Protein AF-A0A7Y3MNU1-F1 (afdb_monomer_lite)

pLDDT: mean 87.08, std 4.86, range [62.62, 92.56]

Radius of gyration: 20.12 Å; chains: 1; bounding b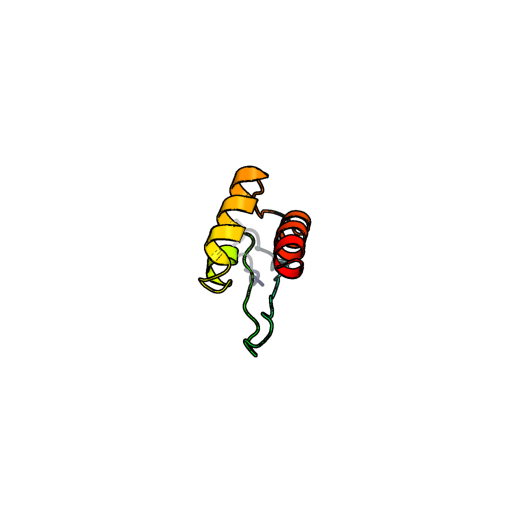ox: 50×15×53 Å

Secondary structure (DSSP, 8-state):
-B--B--SBTTBPPBPPB------EEEE-TT---EEEE-SSHHHHHHHS-HHHHHHHHHHHHHTT---SSHHHHHHHHHHHHH-

Sequence (84 aa):
YTEGQKAQNSFVKAIPARFSKFTEYYLELKDANRIDELELSNRKLIKLVPNDIKEGLKAYLKENKIRINDEEDVFLALEYLNQE

Foldseek 3Di:
DAPKAPAPDPVGHTGHGDDDDDDWDWDDDPPPPDIDTDDQFPVRVLVVDDPVCSVVLVVVCVVVVQRRPDPVSVVVSVVVVVVD

Structure (mmCIF, N/CA/C/O backbone):
data_AF-A0A7Y3MNU1-F1
#
_entry.id   AF-A0A7Y3MNU1-F1
#
loop_
_atom_site.group_PDB
_atom_site.id
_atom_site.type_symbol
_atom_site.label_atom_id
_atom_site.label_alt_id
_atom_site.label_comp_id
_atom_site.label_asym_id
_atom_site.label_entity_id
_atom_site.label_seq_id
_atom_site.pdbx_PDB_ins_code
_atom_site.Cartn_x
_atom_site.Cartn_y
_atom_site.Cartn_z
_atom_site.occupancy
_atom_site.B_iso_or_equiv
_atom_site.auth_seq_id
_atom_site.auth_comp_id
_atom_site.auth_asym_id
_atom_site.auth_atom_id
_atom_site.pdbx_PDB_model_num
ATOM 1 N N . TYR A 1 1 ? 6.959 -5.047 -18.643 1.00 73.12 1 TYR A N 1
ATOM 2 C CA . TYR A 1 1 ? 7.951 -5.539 -19.622 1.00 73.12 1 TYR A CA 1
ATOM 3 C C . TYR A 1 1 ? 8.491 -4.344 -20.378 1.00 73.12 1 TYR A C 1
ATOM 5 O O . TYR A 1 1 ? 7.701 -3.516 -20.806 1.00 73.12 1 TYR A O 1
ATOM 13 N N . THR A 1 2 ? 9.808 -4.217 -20.484 1.00 83.25 2 THR A N 1
ATOM 14 C CA . THR A 1 2 ? 10.460 -3.164 -21.263 1.00 83.25 2 THR A CA 1
ATOM 15 C C . THR A 1 2 ? 11.110 -3.819 -22.464 1.00 83.25 2 THR A C 1
ATOM 17 O O . THR A 1 2 ? 11.980 -4.680 -22.301 1.00 83.25 2 THR A O 1
ATOM 20 N N . GLU A 1 3 ? 10.664 -3.426 -23.652 1.00 84.75 3 GLU A N 1
ATOM 21 C CA . GLU A 1 3 ? 11.185 -3.954 -24.904 1.00 84.75 3 GLU A CA 1
ATOM 22 C C . GLU A 1 3 ? 12.673 -3.615 -25.052 1.00 84.75 3 GLU A C 1
ATOM 24 O O . GLU A 1 3 ? 13.137 -2.541 -24.655 1.00 84.75 3 GLU A O 1
ATOM 29 N N . GLY A 1 4 ? 13.438 -4.573 -25.572 1.00 88.44 4 GLY A N 1
ATOM 30 C CA . GLY A 1 4 ? 14.851 -4.369 -25.853 1.00 88.44 4 GLY A CA 1
ATOM 31 C C . GLY A 1 4 ? 15.045 -3.455 -27.060 1.00 88.44 4 GLY A C 1
ATOM 32 O O . GLY A 1 4 ? 14.206 -3.393 -27.953 1.00 88.44 4 GLY A O 1
ATOM 33 N N . GLN A 1 5 ? 16.187 -2.781 -27.119 1.00 88.81 5 GLN A N 1
ATOM 34 C CA . GLN A 1 5 ? 16.576 -1.970 -28.269 1.00 88.81 5 GLN A CA 1
ATOM 35 C C . GLN A 1 5 ? 17.831 -2.552 -28.910 1.00 88.81 5 GLN A C 1
ATOM 37 O O . GLN A 1 5 ? 18.830 -2.821 -28.238 1.00 88.81 5 GLN A O 1
ATOM 42 N N . LYS A 1 6 ? 17.787 -2.753 -30.232 1.00 88.88 6 LYS A N 1
ATOM 43 C CA . LYS A 1 6 ? 18.968 -3.159 -31.003 1.00 88.88 6 LYS A CA 1
ATOM 44 C C . LYS A 1 6 ? 20.038 -2.068 -30.928 1.00 88.88 6 LYS A C 1
ATOM 46 O O . LYS A 1 6 ? 19.730 -0.892 -30.754 1.00 88.88 6 LYS A O 1
ATOM 51 N N . ALA A 1 7 ? 21.295 -2.471 -31.087 1.00 89.88 7 ALA A N 1
ATOM 52 C CA . ALA A 1 7 ? 22.408 -1.539 -31.210 1.00 89.88 7 ALA A CA 1
ATOM 53 C C . ALA A 1 7 ? 22.147 -0.567 -32.372 1.00 89.88 7 ALA A C 1
ATOM 55 O O . ALA A 1 7 ? 21.904 -1.004 -33.497 1.00 89.88 7 ALA A O 1
ATOM 56 N N . GLN A 1 8 ? 22.182 0.738 -32.095 1.00 89.00 8 GLN A N 1
ATOM 57 C CA . GLN A 1 8 ? 21.949 1.764 -33.114 1.00 89.00 8 GLN A CA 1
ATOM 58 C C . GLN A 1 8 ? 23.157 1.916 -34.052 1.00 89.00 8 GLN A C 1
ATOM 60 O O . GLN A 1 8 ? 22.999 2.244 -35.224 1.00 89.00 8 GLN A O 1
ATOM 65 N N . ASN A 1 9 ? 24.367 1.680 -33.541 1.00 90.81 9 ASN A N 1
ATOM 66 C CA . ASN A 1 9 ? 25.622 1.701 -34.288 1.00 90.81 9 ASN A CA 1
ATOM 67 C C . ASN A 1 9 ? 26.698 0.891 -33.537 1.00 90.81 9 ASN A C 1
ATOM 69 O O . ASN A 1 9 ? 26.457 0.374 -32.448 1.00 90.81 9 ASN A O 1
ATOM 73 N N . SER A 1 10 ? 27.903 0.803 -34.098 1.00 86.56 10 SER A N 1
ATOM 74 C CA . SER A 1 10 ? 29.045 0.066 -33.536 1.00 86.56 10 SER A CA 1
ATOM 75 C C . SER A 1 10 ? 29.592 0.619 -32.211 1.00 86.56 10 SER A C 1
ATOM 77 O O . SER A 1 10 ? 30.361 -0.073 -31.547 1.00 86.56 10 SER A O 1
ATOM 79 N N . PHE A 1 11 ? 29.189 1.825 -31.799 1.00 85.75 11 PHE A N 1
ATOM 80 C CA . PHE A 1 11 ? 29.595 2.440 -30.532 1.00 85.75 11 PHE A CA 1
ATOM 81 C C . PHE A 1 11 ? 28.539 2.294 -29.422 1.00 85.75 11 PHE A C 1
ATOM 83 O O . PHE A 1 11 ? 28.869 2.440 -28.246 1.00 85.75 11 PHE A O 1
ATOM 90 N N . VAL A 1 12 ? 27.284 1.972 -29.762 1.00 84.94 12 VAL A N 1
ATOM 91 C CA . VAL A 1 12 ? 26.169 1.844 -28.809 1.00 84.94 12 VAL A CA 1
ATOM 92 C C . VAL A 1 12 ? 25.739 0.383 -28.692 1.00 84.94 12 VAL A C 1
ATOM 94 O O . VAL A 1 12 ? 25.229 -0.210 -29.640 1.00 84.94 12 VAL A O 1
ATOM 97 N N . LYS A 1 13 ? 25.915 -0.203 -27.503 1.00 88.62 13 LYS A N 1
ATOM 98 C CA . LYS A 1 13 ? 25.519 -1.592 -27.216 1.00 88.62 13 LYS A CA 1
ATOM 99 C C . LYS A 1 13 ? 23.996 -1.755 -27.248 1.00 88.62 13 LYS A C 1
ATOM 101 O O . LYS A 1 13 ? 23.260 -0.851 -26.864 1.00 88.62 13 LYS A O 1
ATOM 106 N N . ALA A 1 14 ? 23.534 -2.934 -27.658 1.00 90.69 14 ALA A N 1
ATOM 107 C CA . ALA A 1 14 ? 22.120 -3.286 -27.589 1.00 90.69 14 ALA A CA 1
ATOM 108 C C . ALA A 1 14 ? 21.638 -3.341 -26.12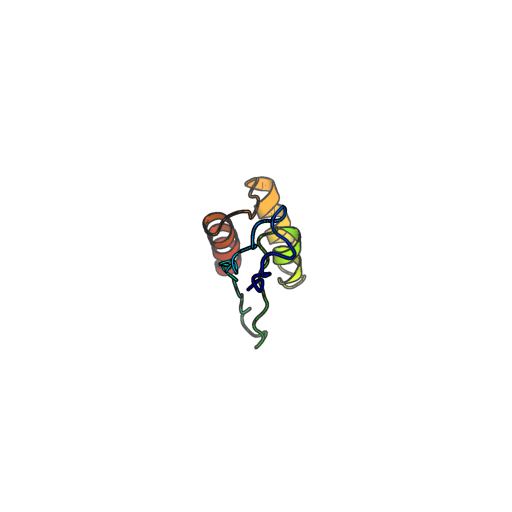9 1.00 90.69 14 ALA A C 1
ATOM 110 O O . ALA A 1 14 ? 22.351 -3.825 -25.247 1.00 90.69 14 ALA A O 1
ATOM 111 N N . ILE A 1 15 ? 20.415 -2.872 -25.890 1.00 89.25 15 ILE A N 1
ATOM 112 C CA . ILE A 1 15 ? 19.749 -2.941 -24.589 1.00 89.25 15 ILE A CA 1
ATOM 113 C C . ILE A 1 15 ? 18.853 -4.184 -24.606 1.00 89.25 15 ILE A C 1
ATOM 115 O O . ILE A 1 15 ? 17.925 -4.244 -25.416 1.00 89.25 15 ILE A O 1
ATOM 119 N N . PRO A 1 16 ? 19.102 -5.192 -23.754 1.00 89.94 16 PRO A N 1
ATOM 120 C CA . PRO A 1 16 ? 18.254 -6.374 -23.698 1.00 89.94 16 PRO A CA 1
ATOM 121 C C . PRO A 1 16 ? 16.869 -6.026 -23.144 1.00 89.94 16 PRO A C 1
ATOM 123 O O . PRO A 1 16 ? 16.712 -5.082 -22.365 1.00 89.94 16 PRO A O 1
ATOM 126 N N . ALA A 1 17 ? 15.868 -6.823 -23.517 1.00 89.31 17 ALA A N 1
ATOM 127 C CA . ALA A 1 17 ? 14.538 -6.700 -22.938 1.00 89.31 17 ALA A CA 1
ATOM 128 C C . ALA A 1 17 ? 14.581 -7.003 -21.433 1.00 89.31 17 ALA A C 1
ATOM 130 O O . ALA A 1 17 ? 15.276 -7.924 -20.995 1.00 89.31 17 ALA A O 1
ATOM 131 N N . ARG A 1 18 ? 13.836 -6.232 -20.637 1.00 86.88 18 ARG A N 1
ATOM 132 C CA . ARG A 1 18 ? 13.773 -6.395 -19.178 1.00 86.88 18 ARG A CA 1
ATOM 133 C C . ARG A 1 18 ? 12.358 -6.736 -18.737 1.00 86.88 18 ARG A C 1
ATOM 135 O O . ARG A 1 18 ? 11.387 -6.097 -19.141 1.00 86.88 18 ARG A O 1
ATOM 142 N N . PHE A 1 19 ? 12.243 -7.732 -17.870 1.00 84.50 19 PHE A N 1
ATOM 143 C CA . PHE A 1 19 ? 10.997 -8.081 -17.202 1.00 84.50 19 PHE A CA 1
ATOM 144 C C . PHE A 1 19 ? 11.101 -7.639 -15.747 1.00 84.50 19 PHE A C 1
ATOM 146 O O . PHE A 1 19 ? 11.987 -8.091 -15.025 1.00 84.50 19 PHE A O 1
ATOM 153 N N . SER A 1 20 ? 10.208 -6.749 -15.330 1.00 84.00 20 SER A N 1
ATOM 154 C CA . SER A 1 20 ? 10.038 -6.401 -13.922 1.00 84.00 20 SER A CA 1
ATOM 155 C C . SER A 1 20 ? 9.015 -7.353 -13.322 1.00 84.00 20 SER A C 1
ATOM 157 O O . SER A 1 20 ? 7.969 -7.580 -13.932 1.00 84.00 20 SER A O 1
ATOM 159 N N . LYS A 1 21 ? 9.320 -7.904 -12.150 1.00 83.88 21 LYS A N 1
ATOM 160 C CA . LYS A 1 21 ? 8.344 -8.616 -11.324 1.00 83.88 21 LYS A CA 1
ATOM 161 C C . LYS A 1 21 ? 7.781 -7.625 -10.315 1.00 83.88 21 LYS A C 1
ATOM 163 O O . LYS A 1 21 ? 8.544 -6.838 -9.759 1.00 83.88 21 LYS A O 1
ATOM 168 N N . PHE A 1 22 ? 6.477 -7.666 -10.111 1.00 84.25 22 PHE A N 1
ATOM 169 C CA . PHE A 1 22 ? 5.788 -6.911 -9.077 1.00 84.25 22 PHE A CA 1
ATOM 170 C C . PHE A 1 22 ? 4.798 -7.845 -8.386 1.00 84.25 22 PHE A C 1
ATOM 172 O O . PHE A 1 22 ? 4.305 -8.791 -9.002 1.00 84.25 22 PHE A O 1
ATOM 179 N N . THR A 1 23 ? 4.573 -7.590 -7.104 1.00 85.94 23 THR A N 1
ATOM 180 C CA . THR A 1 23 ? 3.569 -8.273 -6.293 1.00 85.94 23 THR A CA 1
ATOM 181 C C . THR A 1 23 ? 2.508 -7.241 -5.962 1.00 85.94 23 THR A C 1
ATOM 183 O O . THR A 1 23 ? 2.842 -6.163 -5.472 1.00 85.94 23 THR A O 1
ATOM 186 N N . GLU A 1 24 ? 1.258 -7.562 -6.261 1.00 88.25 24 GLU A N 1
ATOM 187 C CA . GLU A 1 24 ? 0.103 -6.722 -5.958 1.00 88.25 24 GLU A CA 1
ATOM 188 C C . GLU A 1 24 ? -0.730 -7.392 -4.874 1.00 88.25 24 GLU A C 1
ATOM 190 O O . GLU A 1 24 ? -0.884 -8.616 -4.862 1.00 88.25 24 GLU A O 1
ATOM 195 N N . TYR A 1 25 ? -1.272 -6.573 -3.982 1.00 89.50 25 TYR A N 1
ATOM 196 C CA . TYR A 1 25 ? -2.140 -7.011 -2.902 1.00 89.50 25 TYR A CA 1
ATOM 197 C C . TYR A 1 25 ? -3.530 -6.437 -3.124 1.00 89.50 25 TYR A C 1
ATOM 199 O O . TYR A 1 25 ? -3.682 -5.309 -3.590 1.00 89.50 25 TYR A O 1
ATOM 207 N N . TYR A 1 26 ? -4.544 -7.215 -2.770 1.00 89.44 26 TYR A N 1
ATOM 208 C CA . TYR A 1 26 ? -5.939 -6.838 -2.931 1.00 89.44 26 TYR A CA 1
ATOM 209 C C . TYR A 1 26 ? -6.693 -7.123 -1.636 1.00 89.44 26 TYR A C 1
ATOM 211 O O . TYR A 1 26 ? -6.453 -8.142 -0.988 1.00 89.44 26 TYR A O 1
ATOM 219 N N . LEU A 1 27 ? -7.591 -6.215 -1.262 1.00 87.75 27 LEU A N 1
ATOM 220 C CA . LEU A 1 27 ? -8.445 -6.339 -0.087 1.00 87.75 27 LEU A CA 1
ATOM 221 C C . LEU A 1 27 ? -9.911 -6.335 -0.491 1.00 87.75 27 LEU A C 1
ATOM 223 O O . LEU A 1 27 ? -10.359 -5.491 -1.266 1.00 87.75 27 LEU A O 1
ATOM 227 N N . GLU A 1 28 ? -10.661 -7.255 0.100 1.00 86.94 28 GLU A N 1
ATOM 228 C CA . GLU A 1 28 ? -12.115 -7.263 0.071 1.00 86.94 28 GLU A CA 1
ATOM 229 C C . GLU A 1 28 ? -12.621 -6.910 1.467 1.00 86.94 28 GLU A C 1
ATOM 231 O O . GLU A 1 28 ? -12.275 -7.561 2.453 1.00 86.94 28 GLU A O 1
ATOM 236 N N . LEU A 1 29 ? -13.430 -5.858 1.554 1.00 82.94 29 LEU A N 1
ATOM 237 C CA . LEU A 1 29 ? -14.111 -5.515 2.794 1.00 82.94 29 LEU A CA 1
ATOM 238 C C . LEU A 1 29 ? -15.433 -6.262 2.865 1.00 82.94 29 LEU A C 1
ATOM 240 O O . LEU A 1 29 ? -16.179 -6.329 1.882 1.00 82.94 29 LEU A O 1
ATOM 244 N N . LYS A 1 30 ? -15.736 -6.783 4.054 1.00 75.62 30 LYS A N 1
ATOM 245 C CA . LYS A 1 30 ? -17.009 -7.440 4.328 1.00 75.62 30 LYS A CA 1
ATOM 246 C C . LYS A 1 30 ? -18.154 -6.501 3.935 1.00 75.62 30 LYS A C 1
ATOM 248 O O . LYS A 1 30 ? -18.126 -5.315 4.249 1.00 75.62 30 LYS A O 1
ATOM 253 N N . ASP A 1 31 ? -19.113 -7.037 3.185 1.00 72.00 31 ASP A N 1
ATOM 254 C CA . ASP A 1 31 ? -20.317 -6.345 2.701 1.00 72.00 31 ASP A CA 1
ATOM 255 C C . ASP A 1 31 ? -20.102 -5.258 1.624 1.00 72.00 31 ASP A C 1
ATOM 257 O O . ASP A 1 31 ? -21.077 -4.721 1.096 1.00 72.00 31 ASP A O 1
ATOM 261 N N . ALA A 1 32 ? -18.859 -4.967 1.214 1.00 72.19 32 ALA A N 1
ATOM 262 C CA . ALA A 1 32 ? -18.580 -3.977 0.167 1.00 72.19 32 ALA A CA 1
ATOM 263 C C . ALA A 1 32 ? -18.735 -4.530 -1.264 1.00 72.19 32 ALA A C 1
ATOM 265 O O . ALA A 1 32 ? -18.812 -3.743 -2.210 1.00 72.19 32 ALA A O 1
ATOM 266 N N . ASN A 1 33 ? -18.775 -5.863 -1.427 1.00 78.06 33 ASN A N 1
ATOM 267 C CA . ASN A 1 33 ? -18.847 -6.579 -2.713 1.00 78.06 33 ASN A CA 1
ATOM 268 C C . ASN A 1 33 ? -17.886 -6.003 -3.779 1.00 78.06 33 ASN A C 1
ATOM 270 O O . ASN A 1 33 ? -18.209 -5.918 -4.967 1.00 78.06 33 ASN A O 1
ATOM 274 N N . ARG A 1 34 ? -16.725 -5.518 -3.325 1.00 82.50 34 ARG A N 1
ATOM 275 C CA . ARG A 1 34 ? -15.718 -4.817 -4.119 1.00 82.50 34 ARG A CA 1
ATOM 276 C C . ARG A 1 34 ? -14.342 -5.201 -3.600 1.00 82.50 34 ARG A C 1
ATOM 278 O O . ARG A 1 34 ? -14.090 -5.153 -2.399 1.00 82.50 34 ARG A O 1
ATOM 285 N N . ILE A 1 35 ? -13.470 -5.539 -4.540 1.00 85.56 35 ILE A N 1
ATOM 286 C CA . ILE A 1 35 ? -12.062 -5.821 -4.295 1.00 85.56 35 ILE A CA 1
ATOM 287 C C . ILE A 1 35 ? -11.276 -4.575 -4.688 1.00 85.56 35 ILE A C 1
ATOM 289 O O . ILE A 1 35 ? -11.388 -4.104 -5.821 1.00 85.56 35 ILE A O 1
ATOM 293 N N . ASP A 1 36 ? -10.505 -4.042 -3.750 1.00 87.81 36 ASP A N 1
ATOM 294 C CA . ASP A 1 36 ? -9.661 -2.874 -3.954 1.00 87.81 36 ASP A CA 1
ATOM 295 C C . ASP A 1 36 ? -8.184 -3.236 -3.904 1.00 87.81 36 ASP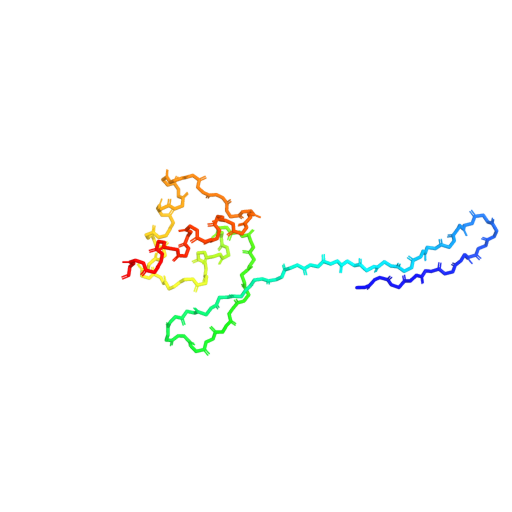 A C 1
ATOM 297 O O . ASP A 1 36 ? -7.750 -4.042 -3.082 1.00 87.81 36 ASP A O 1
ATOM 301 N N . GLU A 1 37 ? -7.398 -2.596 -4.766 1.00 88.81 37 GLU A N 1
ATOM 302 C CA . GLU A 1 37 ? -5.943 -2.698 -4.723 1.00 88.81 37 GLU A CA 1
ATOM 303 C C . GLU A 1 37 ? -5.402 -2.043 -3.443 1.00 88.81 37 GLU A C 1
ATOM 305 O O . GLU A 1 37 ? -5.701 -0.885 -3.121 1.00 88.81 37 GLU A 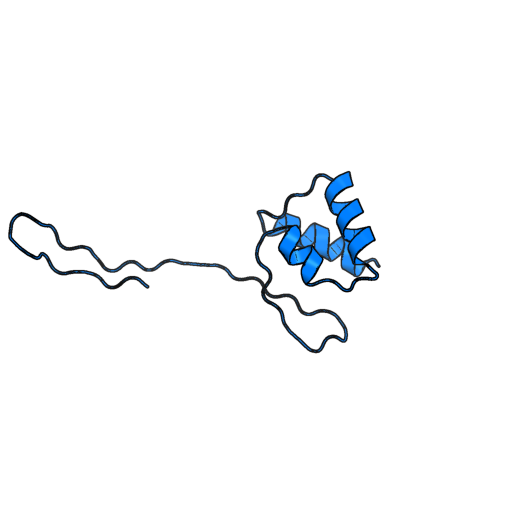O 1
ATOM 310 N N . LEU A 1 38 ? -4.571 -2.794 -2.724 1.00 89.69 38 LEU A N 1
ATOM 311 C CA . LEU A 1 38 ? -3.838 -2.334 -1.560 1.00 89.69 38 LEU A CA 1
ATOM 312 C C . LEU A 1 38 ? -2.395 -2.017 -1.949 1.00 89.69 38 LEU A C 1
ATOM 314 O O . LEU A 1 38 ? -1.533 -2.888 -2.047 1.00 89.69 38 LEU A O 1
ATOM 318 N N . GLU A 1 39 ? -2.112 -0.726 -2.066 1.00 89.31 39 GLU A N 1
ATOM 319 C CA . GLU A 1 39 ? -0.739 -0.234 -2.073 1.00 89.31 39 GLU A CA 1
ATOM 320 C C . GLU A 1 39 ? -0.157 -0.267 -0.649 1.00 89.31 39 GLU A C 1
ATOM 322 O O . GLU A 1 39 ? -0.818 0.164 0.304 1.00 89.31 39 GLU A O 1
ATOM 327 N N . LEU A 1 40 ? 1.103 -0.701 -0.514 1.00 89.06 40 LEU A N 1
ATOM 328 C CA . LEU A 1 40 ? 1.847 -0.746 0.752 1.00 89.06 40 LEU A CA 1
ATOM 329 C C . LEU A 1 40 ? 2.122 0.672 1.283 1.00 89.06 40 LEU A C 1
ATOM 331 O O . LEU A 1 40 ? 3.167 1.280 1.054 1.00 89.06 40 LEU A O 1
ATOM 335 N N . SER A 1 41 ? 1.108 1.258 1.916 1.00 90.56 41 SER A N 1
ATOM 336 C CA . SER A 1 41 ? 1.150 2.589 2.505 1.00 90.56 41 SER A CA 1
ATOM 337 C C . SER A 1 41 ? 0.023 2.770 3.514 1.00 90.56 41 SER A C 1
ATOM 339 O O . SER A 1 41 ? -1.154 2.610 3.182 1.00 90.56 41 SER A O 1
ATOM 341 N N . ASN A 1 42 ? 0.351 3.265 4.713 1.00 88.31 42 ASN A N 1
ATOM 342 C CA . ASN A 1 42 ? -0.641 3.583 5.751 1.00 88.31 42 ASN A CA 1
ATOM 343 C C . ASN A 1 42 ? -1.762 4.481 5.217 1.00 88.31 42 ASN A C 1
ATOM 345 O O . ASN A 1 42 ? -2.936 4.277 5.509 1.00 88.31 42 ASN A O 1
ATOM 349 N N . ARG A 1 43 ? -1.419 5.487 4.403 1.00 90.44 43 ARG A N 1
ATOM 350 C CA . ARG A 1 43 ? -2.410 6.427 3.864 1.00 90.44 43 ARG A CA 1
ATOM 351 C C . ARG A 1 43 ? -3.399 5.736 2.928 1.00 90.44 43 ARG A C 1
ATOM 353 O O . ARG A 1 43 ? -4.544 6.177 2.852 1.00 90.44 43 ARG A O 1
ATOM 360 N N . LYS A 1 44 ? -2.943 4.737 2.172 1.00 90.31 44 LYS A N 1
ATOM 361 C CA . LYS A 1 44 ? -3.763 4.004 1.206 1.00 90.31 44 LYS A CA 1
ATOM 362 C C . LYS A 1 44 ? -4.661 3.013 1.938 1.00 90.31 44 LYS A C 1
ATOM 364 O O . LYS A 1 44 ? -5.867 3.108 1.748 1.00 90.31 44 LYS A O 1
ATOM 369 N N . LEU A 1 45 ? -4.128 2.234 2.884 1.00 89.00 45 LEU A N 1
ATOM 370 C CA . LEU A 1 45 ? -4.938 1.346 3.728 1.00 89.00 45 LEU A CA 1
ATOM 371 C C . LEU A 1 45 ? -6.064 2.109 4.453 1.00 89.00 45 LEU A C 1
ATOM 373 O O . LEU A 1 45 ? -7.234 1.772 4.316 1.00 89.00 45 LEU A O 1
ATOM 377 N N . ILE A 1 46 ? -5.738 3.215 5.134 1.00 89.12 46 ILE A N 1
ATOM 378 C CA . ILE A 1 46 ? -6.714 4.045 5.872 1.00 89.12 46 ILE A CA 1
ATOM 379 C C . ILE A 1 46 ? -7.820 4.616 4.958 1.00 89.12 46 ILE A C 1
ATOM 381 O O . ILE A 1 46 ? -8.888 4.997 5.432 1.00 89.12 46 ILE A O 1
ATOM 385 N N . LYS A 1 47 ? -7.575 4.747 3.649 1.00 89.75 47 LYS A N 1
ATOM 386 C CA . LYS A 1 47 ? -8.588 5.219 2.691 1.00 89.75 47 LYS A CA 1
ATOM 387 C C . LYS A 1 47 ? -9.539 4.124 2.225 1.00 89.75 47 LYS A C 1
ATOM 389 O O . LYS A 1 47 ? -10.643 4.474 1.826 1.00 89.75 47 LYS A O 1
ATOM 394 N N . LEU A 1 48 ? -9.090 2.872 2.213 1.00 87.44 48 LEU A N 1
ATOM 395 C CA . LEU A 1 48 ? -9.916 1.737 1.803 1.00 87.44 48 LEU A CA 1
ATOM 396 C C . LEU A 1 48 ? -10.978 1.436 2.858 1.00 87.44 48 LEU A C 1
ATOM 398 O O . LEU A 1 48 ? -12.092 1.057 2.532 1.00 87.44 48 LEU A O 1
ATOM 402 N N . VAL A 1 49 ? -10.635 1.679 4.115 1.00 87.38 49 VAL A N 1
ATOM 403 C CA . VAL A 1 49 ? -11.437 1.353 5.285 1.00 87.38 49 VAL A CA 1
ATOM 404 C C . VAL A 1 49 ? -12.593 2.367 5.509 1.00 87.38 49 VAL A C 1
ATOM 406 O O . VAL A 1 49 ? -12.386 3.572 5.310 1.00 87.38 49 VAL A O 1
ATOM 409 N N . PRO A 1 50 ? -13.801 1.922 5.932 1.00 86.94 50 PRO A N 1
ATOM 410 C CA . PRO A 1 50 ? -14.942 2.784 6.263 1.00 86.94 50 PRO A CA 1
ATOM 411 C C . PRO A 1 50 ? -14.611 3.839 7.320 1.00 86.94 50 PRO A C 1
ATOM 413 O O . PRO A 1 50 ? -13.759 3.627 8.180 1.00 86.94 50 PRO A O 1
ATOM 416 N N . ASN A 1 51 ? -15.308 4.980 7.286 1.00 86.62 51 ASN A N 1
ATOM 417 C CA . ASN A 1 51 ? -15.017 6.110 8.179 1.00 86.62 51 ASN A CA 1
ATOM 418 C C . ASN A 1 51 ? -15.140 5.761 9.670 1.00 86.62 51 ASN A C 1
ATOM 420 O O . ASN A 1 51 ? -14.412 6.339 10.471 1.00 86.62 51 ASN A O 1
ATOM 424 N N . ASP A 1 52 ? -16.008 4.813 10.009 1.00 85.88 52 ASP A N 1
ATOM 425 C CA . ASP A 1 52 ? -16.357 4.456 11.385 1.00 85.88 52 ASP A CA 1
ATOM 426 C C . ASP A 1 52 ? -15.170 3.821 12.130 1.00 85.88 52 ASP A C 1
ATOM 428 O O . ASP A 1 52 ? -14.908 4.148 13.282 1.00 85.88 52 ASP A O 1
ATOM 432 N N . ILE A 1 53 ? -14.392 2.989 11.432 1.00 87.62 53 ILE A N 1
ATOM 433 C CA . ILE A 1 53 ? -13.225 2.264 11.972 1.00 87.62 53 ILE A CA 1
ATOM 434 C C . ILE A 1 53 ? -11.885 2.925 11.589 1.00 87.62 53 ILE A C 1
ATOM 436 O O . ILE A 1 53 ? -10.803 2.582 12.070 1.00 87.62 53 ILE A O 1
ATOM 440 N N . LYS A 1 54 ? -11.940 3.958 10.743 1.00 90.31 54 LYS A N 1
ATOM 441 C CA . LYS A 1 54 ? -10.772 4.689 10.238 1.00 90.31 54 LYS A CA 1
ATOM 442 C C . LYS A 1 54 ? -9.966 5.384 11.330 1.00 90.31 54 LYS A C 1
ATOM 444 O O . LYS A 1 54 ? -8.737 5.462 11.237 1.00 90.31 54 LYS A O 1
ATOM 449 N N . GLU A 1 55 ? -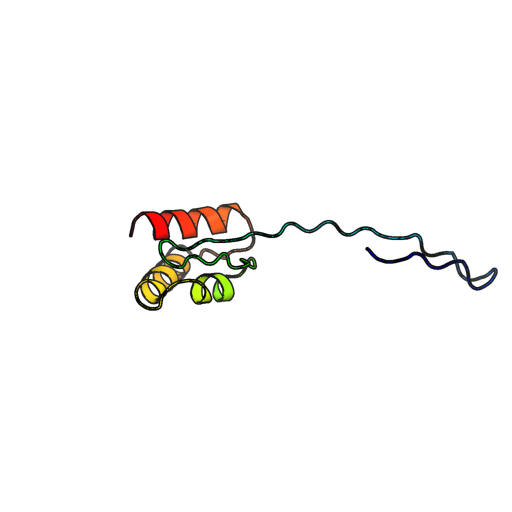10.644 5.949 12.327 1.00 89.50 55 GLU A N 1
ATOM 450 C CA . GLU A 1 55 ? -9.982 6.627 13.444 1.00 89.50 55 GLU A CA 1
ATOM 451 C C . GLU A 1 55 ? -9.277 5.628 14.365 1.00 89.50 55 GLU A C 1
ATOM 453 O O . GLU A 1 55 ? -8.118 5.869 14.718 1.00 89.50 55 GLU A O 1
ATOM 458 N N . GLY A 1 56 ? -9.918 4.488 14.648 1.00 88.00 56 GLY A N 1
ATOM 459 C CA . GLY A 1 56 ? -9.347 3.379 15.419 1.00 88.00 56 GLY A CA 1
ATOM 460 C C . GLY A 1 56 ? -8.084 2.826 14.764 1.00 88.00 56 GLY A C 1
ATOM 461 O O . GLY A 1 56 ? -7.005 2.859 15.359 1.00 88.00 56 GLY A O 1
ATOM 462 N N . LEU A 1 57 ? -8.163 2.483 13.474 1.00 89.56 57 LEU A N 1
ATOM 463 C CA . LEU A 1 57 ? -7.007 2.007 12.709 1.00 89.56 57 LEU A CA 1
ATOM 464 C C . LEU A 1 57 ? -5.849 3.018 12.706 1.00 89.56 57 LEU A C 1
ATOM 466 O O . LEU A 1 57 ? -4.679 2.658 12.844 1.00 89.56 57 LEU A O 1
ATOM 470 N N . LYS A 1 58 ? -6.149 4.312 12.559 1.00 91.19 58 LYS A N 1
ATOM 471 C CA . LYS A 1 58 ? -5.121 5.360 12.564 1.00 91.19 58 LYS A CA 1
ATOM 472 C C . LYS A 1 58 ? -4.444 5.496 13.931 1.00 91.19 58 LYS A C 1
ATOM 474 O O . LYS A 1 58 ? -3.235 5.744 13.969 1.00 91.19 58 LYS A O 1
ATOM 479 N N . ALA A 1 59 ? -5.199 5.375 15.022 1.00 92.06 59 ALA A N 1
ATOM 480 C CA . ALA A 1 59 ? -4.656 5.373 16.376 1.00 92.06 59 ALA A CA 1
ATOM 481 C C . ALA A 1 59 ? -3.763 4.145 16.595 1.00 92.06 59 ALA A C 1
ATOM 483 O O . ALA A 1 59 ? -2.593 4.312 16.939 1.00 92.06 59 ALA A O 1
ATOM 484 N N . TYR A 1 60 ? -4.253 2.952 16.247 1.00 91.56 60 TYR A N 1
ATOM 485 C CA . TYR A 1 60 ? -3.518 1.692 16.353 1.00 91.56 60 TYR A CA 1
ATOM 486 C C . TYR A 1 60 ? -2.172 1.724 15.613 1.00 91.56 60 TYR A C 1
ATOM 488 O O . TYR A 1 60 ? -1.126 1.418 16.193 1.00 91.56 60 TYR A O 1
ATOM 496 N N . LEU A 1 61 ? -2.162 2.179 14.352 1.00 91.19 61 LEU A N 1
ATOM 497 C CA . LEU A 1 61 ? -0.930 2.303 13.562 1.00 91.19 61 LEU A CA 1
ATOM 498 C C . LEU A 1 61 ? 0.067 3.287 14.195 1.00 91.19 61 LEU A C 1
ATOM 500 O O . LEU A 1 61 ? 1.281 3.099 14.099 1.00 91.19 61 LEU A O 1
ATOM 504 N N . LYS A 1 62 ? -0.424 4.349 14.844 1.00 92.56 62 LYS A N 1
ATOM 505 C CA . LYS A 1 62 ? 0.421 5.360 15.491 1.00 92.56 62 LYS A CA 1
ATOM 506 C C . LYS A 1 62 ? 0.990 4.867 16.821 1.00 92.56 62 LYS A C 1
ATOM 508 O O . LYS A 1 62 ? 2.171 5.096 17.079 1.00 92.56 62 LYS A O 1
ATOM 513 N N . GLU A 1 63 ? 0.172 4.223 17.645 1.00 92.38 63 GLU A N 1
ATOM 514 C CA . GLU A 1 63 ? 0.555 3.700 18.962 1.00 92.38 63 GLU A CA 1
ATOM 515 C C . GLU A 1 63 ? 1.601 2.593 18.836 1.00 92.38 63 GLU A C 1
ATOM 517 O O . GLU A 1 63 ? 2.646 2.656 19.484 1.00 92.38 63 GLU A O 1
ATOM 522 N N . ASN A 1 64 ? 1.385 1.662 17.903 1.00 90.81 64 ASN A N 1
ATOM 523 C CA . ASN A 1 64 ? 2.315 0.568 17.628 1.00 90.81 64 ASN A CA 1
ATOM 524 C C . ASN A 1 64 ? 3.474 0.970 16.699 1.00 90.81 64 ASN A C 1
ATOM 526 O O . ASN A 1 64 ? 4.355 0.163 16.421 1.00 90.81 64 ASN A O 1
ATOM 530 N N . LYS A 1 65 ? 3.502 2.229 16.230 1.00 89.81 65 LYS A N 1
ATOM 531 C CA . LYS A 1 65 ? 4.516 2.774 15.304 1.00 89.81 65 LYS A CA 1
ATOM 532 C C . LYS A 1 65 ? 4.682 1.943 14.020 1.00 89.81 65 LYS A C 1
ATOM 534 O O . LYS A 1 65 ? 5.771 1.916 13.445 1.00 89.81 65 LYS A O 1
ATOM 539 N N . ILE A 1 66 ? 3.602 1.320 13.553 1.00 89.00 66 ILE A N 1
ATOM 540 C CA . ILE A 1 66 ? 3.592 0.446 12.377 1.00 89.00 66 ILE A CA 1
ATOM 541 C C . ILE A 1 66 ? 3.641 1.298 11.105 1.00 89.00 66 ILE A C 1
ATOM 543 O O . ILE A 1 66 ? 2.879 2.258 10.921 1.00 89.00 66 ILE A O 1
ATOM 547 N N . ARG A 1 67 ? 4.551 0.942 10.199 1.00 90.69 67 ARG A N 1
ATOM 548 C CA . ARG A 1 67 ? 4.654 1.523 8.860 1.00 90.69 67 ARG A CA 1
ATOM 549 C C . ARG A 1 67 ? 4.520 0.397 7.857 1.00 90.69 67 ARG A C 1
ATOM 551 O O . ARG A 1 67 ? 5.435 -0.395 7.758 1.00 90.69 67 ARG A O 1
ATOM 558 N N . ILE A 1 68 ? 3.427 0.389 7.105 1.00 88.56 68 ILE A N 1
ATOM 559 C CA . ILE A 1 68 ? 3.155 -0.603 6.070 1.00 88.56 68 ILE A CA 1
ATOM 560 C C . ILE A 1 68 ? 4.166 -0.425 4.944 1.00 88.56 68 ILE A C 1
ATOM 562 O O . ILE A 1 68 ? 3.976 0.419 4.066 1.00 88.56 68 ILE A O 1
ATOM 566 N N . ASN A 1 69 ? 5.241 -1.200 5.017 1.00 87.75 69 ASN A N 1
ATOM 567 C CA . ASN A 1 69 ? 6.240 -1.328 3.964 1.00 87.75 69 ASN A CA 1
ATOM 568 C C . ASN A 1 69 ? 6.319 -2.769 3.463 1.00 87.75 69 ASN A C 1
ATOM 570 O O . ASN A 1 69 ? 6.637 -2.966 2.293 1.00 87.75 69 ASN A O 1
ATOM 574 N N . ASP A 1 70 ? 5.999 -3.731 4.331 1.00 88.06 70 ASP A N 1
ATOM 575 C CA . ASP A 1 70 ? 6.083 -5.160 4.062 1.00 88.06 70 ASP A CA 1
ATOM 576 C C . ASP A 1 70 ? 4.738 -5.860 4.321 1.00 88.06 70 ASP A C 1
ATOM 578 O O . ASP A 1 70 ? 3.795 -5.289 4.876 1.00 88.06 70 ASP A O 1
ATOM 582 N N . GLU A 1 71 ? 4.643 -7.117 3.892 1.00 87.00 71 GLU A N 1
ATOM 583 C CA . GLU A 1 71 ? 3.433 -7.938 4.008 1.00 87.00 71 GLU A CA 1
ATOM 584 C C . GLU A 1 71 ? 3.051 -8.216 5.475 1.00 87.00 71 GLU A C 1
ATOM 586 O O . GLU A 1 71 ? 1.876 -8.183 5.836 1.00 87.00 71 GLU A O 1
ATOM 591 N N . GLU A 1 72 ? 4.041 -8.412 6.350 1.00 89.25 72 GLU A N 1
ATOM 592 C CA . GLU A 1 72 ? 3.829 -8.665 7.782 1.00 89.25 72 GLU A CA 1
ATOM 593 C C . GLU A 1 72 ? 3.099 -7.498 8.470 1.00 89.25 72 GLU A C 1
ATOM 595 O O . GLU A 1 72 ? 2.171 -7.711 9.253 1.00 89.25 72 GLU A O 1
ATOM 600 N N . ASP A 1 73 ? 3.451 -6.256 8.119 1.00 89.38 73 ASP A N 1
ATOM 601 C CA . ASP A 1 73 ? 2.798 -5.056 8.652 1.00 89.38 73 ASP A CA 1
ATOM 602 C C . ASP A 1 73 ? 1.332 -4.957 8.212 1.00 89.38 73 ASP A C 1
ATOM 604 O O . ASP A 1 73 ? 0.476 -4.484 8.966 1.00 89.38 73 ASP A O 1
ATOM 608 N N . VAL A 1 74 ? 1.038 -5.389 6.978 1.00 87.81 74 VAL A N 1
ATOM 609 C CA . VAL A 1 74 ? -0.335 -5.455 6.467 1.00 87.81 74 VAL A CA 1
ATOM 610 C C . VAL A 1 74 ? -1.139 -6.449 7.295 1.00 87.81 74 VAL A C 1
ATOM 612 O O . VAL A 1 74 ? -2.237 -6.110 7.733 1.00 87.81 74 VAL A O 1
ATOM 615 N N . PHE A 1 75 ? 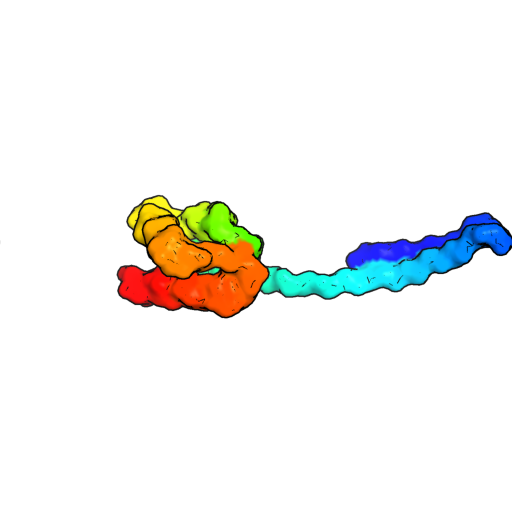-0.597 -7.641 7.555 1.00 89.56 75 PHE A N 1
ATOM 616 C CA . PHE A 1 75 ? -1.292 -8.657 8.344 1.00 89.56 75 PHE A CA 1
ATOM 617 C C . PHE A 1 75 ? -1.626 -8.180 9.755 1.00 89.56 75 PHE A C 1
ATOM 619 O O . PHE A 1 75 ? -2.756 -8.379 10.189 1.00 89.56 75 PHE A O 1
ATOM 626 N N . LEU A 1 76 ? -0.710 -7.483 10.434 1.00 90.50 76 LEU A N 1
ATOM 627 C CA . LEU A 1 76 ? -0.980 -6.912 11.759 1.00 90.50 76 LEU A CA 1
ATOM 628 C C . LEU A 1 76 ? -2.137 -5.904 11.730 1.00 90.50 76 LEU A C 1
ATOM 630 O O . LEU A 1 76 ? -3.014 -5.916 12.593 1.00 90.50 76 LEU A O 1
ATOM 634 N N . ALA A 1 77 ? -2.164 -5.035 10.717 1.00 88.50 77 ALA A N 1
ATOM 635 C CA . ALA A 1 77 ? -3.243 -4.069 10.555 1.00 88.50 77 ALA A CA 1
ATOM 636 C C . ALA A 1 77 ? -4.590 -4.748 10.244 1.00 88.50 77 ALA A C 1
ATOM 638 O O . ALA A 1 77 ? -5.624 -4.311 10.744 1.00 88.50 77 ALA A O 1
ATOM 639 N N . LEU A 1 78 ? -4.584 -5.817 9.443 1.00 88.25 78 LEU A N 1
ATOM 640 C CA . LEU A 1 78 ? -5.783 -6.599 9.132 1.00 88.25 78 LEU A CA 1
ATOM 641 C C . LEU A 1 78 ? -6.272 -7.423 10.324 1.00 88.25 78 LEU A C 1
ATOM 643 O O . LEU A 1 78 ? -7.476 -7.561 10.508 1.00 88.25 78 LEU A O 1
ATOM 647 N N . GLU A 1 79 ? -5.367 -7.958 11.140 1.00 89.75 79 GLU A N 1
ATOM 648 C CA . GLU A 1 79 ? -5.724 -8.692 12.353 1.00 89.75 79 GLU A CA 1
ATOM 649 C C . GLU A 1 79 ? -6.484 -7.791 13.326 1.00 89.75 79 GLU A C 1
ATOM 651 O O . GLU A 1 79 ? -7.532 -8.190 13.828 1.00 89.75 79 GLU A O 1
ATOM 656 N N . TYR A 1 80 ? -6.024 -6.550 13.508 1.00 89.25 80 TYR A N 1
ATOM 657 C CA . TYR A 1 80 ? -6.757 -5.544 14.275 1.00 89.25 80 TYR A CA 1
ATOM 658 C C . TYR A 1 80 ? -8.155 -5.277 13.689 1.00 89.25 80 TYR A C 1
ATOM 660 O O . TYR A 1 80 ? -9.137 -5.299 14.424 1.00 89.25 80 TYR A O 1
ATOM 668 N N . LEU A 1 81 ? -8.265 -5.104 12.365 1.00 86.62 81 LEU A N 1
ATOM 669 C CA . LEU A 1 81 ? -9.549 -4.857 11.689 1.00 86.62 81 LEU A CA 1
ATOM 670 C C . LEU A 1 81 ? -10.523 -6.044 11.746 1.00 86.62 81 LEU A C 1
ATOM 672 O O . LEU A 1 81 ? -11.722 -5.837 11.624 1.00 86.62 81 LEU A O 1
ATOM 676 N N . ASN A 1 82 ? -10.028 -7.273 11.897 1.00 85.75 82 ASN A N 1
ATOM 677 C CA . ASN A 1 82 ? -10.863 -8.472 12.018 1.00 85.75 82 ASN A CA 1
ATOM 678 C C . ASN A 1 82 ? -11.354 -8.726 13.453 1.00 85.75 82 ASN A C 1
ATOM 680 O O . ASN A 1 82 ? -12.231 -9.568 13.651 1.00 85.75 82 ASN A O 1
ATOM 684 N N . GLN A 1 83 ? -10.740 -8.081 14.449 1.00 81.56 83 GLN A N 1
ATOM 685 C CA . GLN A 1 83 ? -11.138 -8.175 15.857 1.00 81.56 83 GLN A CA 1
ATOM 686 C C . GLN A 1 83 ? -12.209 -7.142 16.245 1.00 81.56 83 GLN A C 1
ATOM 688 O O . GLN A 1 83 ? -12.878 -7.340 17.261 1.00 81.56 83 GLN A O 1
ATOM 693 N N . GLU A 1 84 ? -12.356 -6.071 15.459 1.00 62.62 84 GLU A N 1
ATOM 694 C CA . GLU A 1 84 ? -13.472 -5.109 15.520 1.00 62.62 84 GLU A CA 1
ATOM 695 C C . GLU A 1 84 ? -14.740 -5.655 14.843 1.00 62.62 84 GLU A C 1
ATOM 697 O O . GLU A 1 84 ? -15.833 -5.457 15.425 1.00 62.62 84 GLU A O 1
#